Protein AF-L7CHJ8-F1 (afdb_monomer)

Mean predicted aligned error: 9.65 Å

Sequence (168 aa):
MHTLFTIARPLLARYTTAEECGQGNCNVIAELCDDSNFEFTAEMLHDVAADASFAGDAPAIDYSIIEDVQINFRFSIAVTFRICFFTELGHSDSPARFSIIAEEPSTETFRVEYGCGLLDEHGRFWYPRTDKHVGRYDMPPASNDQWAYFQSKRYGHGLSEFVRGQTR

pLDDT: mean 73.61, std 13.64, range [35.31, 91.75]

Foldseek 3Di:
DVVVCVLVLVVLVPDDDPVCVVVVFVVSLVVLVPDPVNFVVVQVVVVVLQVVQDPDDGFDWDTKAWDGWDHDRNFKIKTKMKIWGDDPLGIWIKIKIWMWGAPDSPFSKIKIKIFIAFADPVLGGDTDDPPVPVDCPPGDDPDQVGGSDMDMDMDGDCVVVVVVVVPD

Structure (mmCIF, N/CA/C/O backbone):
data_AF-L7CHJ8-F1
#
_entry.id   AF-L7CHJ8-F1
#
loop_
_atom_site.group_PDB
_atom_site.id
_atom_site.type_symbol
_atom_site.label_atom_id
_atom_site.label_alt_id
_atom_site.label_comp_id
_atom_site.label_asym_id
_atom_site.label_entity_id
_atom_site.label_seq_id
_atom_site.pdbx_PDB_ins_code
_atom_site.Cartn_x
_atom_site.Cartn_y
_atom_site.Cartn_z
_atom_site.occupancy
_atom_site.B_iso_or_equiv
_atom_site.auth_seq_id
_atom_site.auth_comp_id
_atom_site.auth_asym_id
_atom_site.auth_atom_id
_atom_site.pdbx_PDB_model_num
ATOM 1 N N . MET A 1 1 ? -8.276 -7.606 -1.871 1.00 54.97 1 MET A N 1
ATOM 2 C CA . MET A 1 1 ? -8.749 -6.486 -1.009 1.00 54.97 1 MET A CA 1
ATOM 3 C C . MET A 1 1 ? -9.627 -6.944 0.163 1.00 54.97 1 MET A C 1
ATOM 5 O O . MET A 1 1 ? -9.553 -6.333 1.221 1.00 54.97 1 MET A O 1
ATOM 9 N N . HIS A 1 2 ? -10.444 -7.999 0.016 1.00 57.88 2 HIS A N 1
ATOM 10 C CA . HIS A 1 2 ? -11.332 -8.461 1.094 1.00 57.88 2 HIS A CA 1
ATOM 11 C C . HIS A 1 2 ? -10.560 -8.923 2.346 1.00 57.88 2 HIS A C 1
ATOM 13 O O . HIS A 1 2 ? -10.979 -8.586 3.445 1.00 57.88 2 HIS A O 1
ATOM 19 N N . THR A 1 3 ? -9.415 -9.603 2.208 1.00 62.41 3 THR A N 1
ATOM 20 C CA . THR A 1 3 ? -8.666 -10.163 3.352 1.00 62.41 3 THR A CA 1
ATOM 21 C C . THR A 1 3 ? -7.961 -9.108 4.202 1.00 62.41 3 THR A C 1
ATOM 23 O O . THR A 1 3 ? -8.215 -9.044 5.401 1.00 62.41 3 THR A O 1
ATOM 26 N N . LEU A 1 4 ? -7.199 -8.198 3.579 1.00 64.50 4 LEU A N 1
ATOM 27 C CA . LEU A 1 4 ? -6.587 -7.047 4.262 1.00 64.50 4 LEU A CA 1
ATOM 28 C C . LEU A 1 4 ? -7.615 -6.235 5.049 1.00 64.50 4 LEU A C 1
ATOM 30 O O . LEU A 1 4 ? -7.433 -5.954 6.229 1.00 64.50 4 LEU A O 1
ATOM 34 N N . PHE A 1 5 ? -8.738 -5.915 4.404 1.00 69.06 5 PHE A N 1
ATOM 35 C CA . PHE A 1 5 ? -9.839 -5.220 5.057 1.00 69.06 5 PHE A CA 1
ATOM 36 C C . PHE A 1 5 ? -10.454 -6.042 6.199 1.00 69.06 5 PHE A C 1
ATOM 38 O O . PHE A 1 5 ? -10.787 -5.493 7.246 1.00 69.06 5 PHE A O 1
ATOM 45 N N . THR A 1 6 ? -10.566 -7.362 6.029 1.00 69.56 6 THR A N 1
ATOM 46 C CA . THR A 1 6 ? -11.122 -8.281 7.034 1.00 69.56 6 THR A CA 1
ATOM 47 C C . THR A 1 6 ? -10.238 -8.416 8.270 1.00 69.56 6 THR A C 1
ATOM 49 O O . THR A 1 6 ? -10.791 -8.556 9.354 1.00 69.56 6 THR A O 1
ATOM 52 N N . ILE A 1 7 ? -8.911 -8.343 8.142 1.00 66.81 7 ILE A N 1
ATOM 53 C CA . ILE A 1 7 ? -7.975 -8.421 9.278 1.00 66.81 7 ILE A CA 1
ATOM 54 C C . ILE A 1 7 ? -7.840 -7.067 9.966 1.00 66.81 7 ILE A C 1
ATOM 56 O O . ILE A 1 7 ? -7.986 -6.951 11.181 1.00 66.81 7 ILE A O 1
ATOM 60 N N . ALA A 1 8 ? -7.631 -6.010 9.188 1.00 68.81 8 ALA A N 1
ATOM 61 C CA . ALA A 1 8 ? -7.329 -4.702 9.742 1.00 68.81 8 ALA A CA 1
ATOM 62 C C . ALA A 1 8 ? -8.569 -3.981 10.318 1.00 68.81 8 ALA A C 1
ATOM 64 O O . ALA A 1 8 ? -8.433 -3.193 11.254 1.00 68.81 8 ALA A O 1
ATOM 65 N N . ARG A 1 9 ? -9.797 -4.299 9.870 1.00 73.06 9 ARG A N 1
ATOM 66 C CA . ARG A 1 9 ? -11.035 -3.733 10.449 1.00 73.06 9 ARG A CA 1
ATOM 67 C C . ARG A 1 9 ? -11.282 -4.166 11.911 1.00 73.06 9 ARG A C 1
ATOM 69 O O . ARG A 1 9 ? -11.480 -3.283 12.743 1.00 73.06 9 ARG A O 1
ATOM 76 N N . PRO A 1 10 ? -11.294 -5.466 12.276 1.00 72.00 10 PRO A N 1
ATOM 77 C CA . PRO A 1 10 ? -11.396 -5.894 13.673 1.00 72.00 10 PRO A CA 1
ATOM 78 C C . PRO A 1 10 ? -10.287 -5.328 14.558 1.00 72.00 10 PRO A C 1
ATOM 80 O O . PRO A 1 10 ? -10.551 -4.957 15.698 1.00 72.00 10 PRO A O 1
ATOM 83 N N . LEU A 1 11 ? -9.064 -5.228 14.029 1.00 68.19 11 LEU A N 1
ATOM 84 C CA . LEU A 1 11 ? -7.930 -4.641 14.739 1.00 68.19 11 LEU A CA 1
ATOM 85 C C . LEU A 1 11 ? -8.186 -3.167 15.066 1.00 68.19 11 LEU A C 1
ATOM 87 O O . LEU A 1 11 ? -8.066 -2.764 16.222 1.00 68.19 11 LEU A O 1
ATOM 91 N N . LEU A 1 12 ? -8.662 -2.388 14.092 1.00 70.06 12 LEU A N 1
ATOM 92 C CA . LEU A 1 12 ? -9.041 -0.991 14.302 1.00 70.06 12 LEU A CA 1
ATOM 93 C C . LEU A 1 12 ? -10.137 -0.822 15.374 1.00 70.06 12 LEU A C 1
ATOM 95 O O . LEU A 1 12 ? -10.128 0.160 16.115 1.00 70.06 12 LEU A O 1
ATOM 99 N N . ALA A 1 13 ? -11.050 -1.791 15.490 1.00 69.56 13 ALA A N 1
ATOM 100 C CA . ALA A 1 13 ? -12.098 -1.802 16.512 1.00 69.56 13 ALA A CA 1
ATOM 101 C C . ALA A 1 13 ? -11.606 -2.249 17.904 1.00 69.56 13 ALA A C 1
ATOM 103 O O . ALA A 1 13 ? -12.251 -1.941 18.907 1.00 69.56 13 ALA A O 1
ATOM 104 N N . ARG A 1 14 ? -10.489 -2.984 17.980 1.00 67.25 14 ARG A N 1
ATOM 105 C CA . ARG A 1 14 ? -9.992 -3.614 19.212 1.00 67.25 14 ARG A CA 1
ATOM 106 C C . ARG A 1 14 ? -9.089 -2.702 20.042 1.00 67.25 14 ARG A C 1
ATOM 108 O O . ARG A 1 14 ? -9.124 -2.793 21.265 1.00 67.25 14 ARG A O 1
ATOM 115 N N . TYR A 1 15 ? -8.289 -1.842 19.413 1.00 66.50 15 TYR A N 1
ATOM 116 C CA . TYR A 1 15 ? -7.314 -1.014 20.132 1.00 66.50 15 TYR A CA 1
ATOM 117 C C . TYR A 1 15 ? -7.946 0.250 20.715 1.00 66.50 15 TYR A C 1
ATOM 119 O O . TYR A 1 15 ? -8.488 1.088 19.988 1.00 66.50 15 TYR A O 1
ATOM 127 N N . THR A 1 16 ? -7.849 0.411 22.038 1.00 67.31 16 THR A N 1
ATOM 128 C CA . THR A 1 16 ? -8.441 1.558 22.747 1.00 67.31 16 THR A CA 1
ATOM 129 C C . THR A 1 16 ? -7.431 2.413 23.504 1.00 67.31 16 THR A C 1
ATOM 131 O O . THR A 1 16 ? -7.779 3.525 23.901 1.00 67.31 16 THR A O 1
ATOM 134 N N . THR A 1 17 ? -6.190 1.941 23.666 1.00 68.06 17 THR A N 1
ATOM 135 C CA . THR A 1 17 ? -5.142 2.634 24.427 1.00 68.06 17 THR A CA 1
ATOM 136 C C . THR A 1 17 ? -3.756 2.555 23.772 1.00 68.06 17 THR A C 1
ATOM 138 O O . THR A 1 17 ? -3.438 1.604 23.061 1.00 68.06 17 THR A O 1
ATOM 141 N N . ALA A 1 18 ? -2.902 3.544 24.077 1.00 65.19 18 ALA A N 1
ATOM 142 C CA . ALA A 1 18 ? -1.508 3.642 23.618 1.00 65.19 18 ALA A CA 1
ATOM 143 C C . ALA A 1 18 ? -0.659 2.393 23.898 1.00 65.19 18 ALA A C 1
ATOM 145 O O . ALA A 1 18 ? 0.131 1.966 23.057 1.00 65.19 18 ALA A O 1
ATOM 146 N N . GLU A 1 19 ? -0.849 1.802 25.073 1.00 64.38 19 GLU A N 1
ATOM 147 C CA . GLU A 1 19 ? -0.060 0.683 25.584 1.00 64.38 19 GLU A CA 1
ATOM 148 C C . GLU A 1 19 ? -0.383 -0.634 24.852 1.00 64.38 19 GLU A C 1
ATOM 150 O O . GLU A 1 19 ? 0.520 -1.400 24.520 1.00 64.38 19 GLU A O 1
ATOM 155 N N . GLU A 1 20 ? -1.649 -0.842 24.469 1.00 65.38 20 GLU A N 1
ATOM 156 C CA . GLU A 1 20 ? -2.083 -1.971 23.629 1.00 65.38 20 GLU A CA 1
ATOM 157 C C . GLU A 1 20 ? -1.520 -1.899 22.198 1.00 65.38 20 GLU A C 1
ATOM 159 O O . GLU A 1 20 ? -1.399 -2.920 21.525 1.00 65.38 20 GLU A O 1
ATOM 164 N N . CYS A 1 21 ? -1.152 -0.702 21.739 1.00 64.25 21 CYS A N 1
ATOM 165 C CA . CYS A 1 21 ? -0.641 -0.442 20.394 1.00 64.25 21 CYS A CA 1
ATOM 166 C C . CYS A 1 21 ? 0.833 -0.792 20.233 1.00 64.25 21 CYS A C 1
ATOM 168 O O . CYS A 1 21 ? 1.215 -1.386 19.235 1.00 64.25 21 CYS A O 1
ATOM 170 N N . GLY A 1 22 ? 1.668 -0.451 21.222 1.00 63.88 22 GLY A N 1
ATOM 171 C CA . GLY A 1 22 ? 3.109 -0.719 21.154 1.00 63.88 22 GLY A CA 1
ATOM 172 C C . GLY A 1 22 ? 3.412 -2.217 21.054 1.00 63.88 22 GLY A C 1
ATOM 173 O O . GLY A 1 22 ? 4.189 -2.638 20.203 1.00 63.88 22 GLY A O 1
ATOM 174 N N . GLN A 1 23 ? 2.733 -3.033 21.866 1.00 63.03 23 GLN A N 1
ATOM 175 C CA . GLN A 1 23 ? 2.780 -4.496 21.754 1.00 63.03 23 GLN A CA 1
ATOM 176 C C . GLN A 1 23 ? 1.943 -5.010 20.566 1.00 63.03 23 GLN A C 1
ATOM 178 O O . GLN A 1 23 ? 2.270 -6.034 19.965 1.00 63.03 23 GLN A O 1
ATOM 183 N N . GLY A 1 24 ? 0.871 -4.291 20.220 1.00 64.44 24 GLY A N 1
ATOM 184 C CA . GLY A 1 24 ? -0.031 -4.600 19.115 1.00 64.44 24 GLY A CA 1
ATOM 185 C C . GLY A 1 24 ? 0.638 -4.536 17.747 1.00 64.44 24 GLY A C 1
ATOM 186 O O . GLY A 1 24 ? 0.429 -5.445 16.957 1.00 64.44 24 GLY A O 1
ATOM 187 N N . ASN A 1 25 ? 1.495 -3.547 17.485 1.00 68.81 25 ASN A N 1
ATOM 188 C CA . ASN A 1 25 ? 2.172 -3.390 16.196 1.00 68.81 25 ASN A CA 1
ATOM 189 C C . ASN A 1 25 ? 3.026 -4.617 15.853 1.00 68.81 25 ASN A C 1
ATOM 191 O O . ASN A 1 25 ? 2.909 -5.149 14.755 1.00 68.81 25 ASN A O 1
ATOM 195 N N . CYS A 1 26 ? 3.828 -5.118 16.800 1.00 71.31 26 CYS A N 1
ATOM 196 C CA . CYS A 1 26 ? 4.655 -6.308 16.578 1.00 71.31 26 CYS A CA 1
ATOM 197 C C . CYS A 1 26 ? 3.812 -7.566 16.326 1.00 71.31 26 CYS A C 1
ATOM 199 O O . CYS A 1 26 ? 4.150 -8.362 15.454 1.00 71.31 26 CYS A O 1
ATOM 201 N N . ASN A 1 27 ? 2.708 -7.736 17.060 1.00 74.56 27 ASN A N 1
ATOM 202 C CA . ASN A 1 27 ? 1.812 -8.877 16.867 1.00 74.56 27 ASN A CA 1
ATOM 203 C C . ASN A 1 27 ? 1.070 -8.794 15.529 1.00 74.56 27 ASN A C 1
ATOM 205 O O . ASN A 1 27 ? 0.952 -9.800 14.849 1.00 74.56 27 ASN A O 1
ATOM 209 N N . VAL A 1 28 ? 0.615 -7.604 15.130 1.00 73.12 28 VAL A N 1
ATOM 210 C CA . VAL A 1 28 ? -0.052 -7.388 13.839 1.00 73.12 28 VAL A CA 1
ATOM 211 C C . VAL A 1 28 ? 0.917 -7.613 12.687 1.00 73.12 28 VAL A C 1
ATOM 213 O O . VAL A 1 28 ? 0.546 -8.252 11.712 1.00 73.12 28 VAL A O 1
ATOM 216 N N . ILE A 1 29 ? 2.163 -7.145 12.798 1.00 76.56 29 ILE A N 1
ATOM 217 C CA . ILE A 1 29 ? 3.202 -7.452 11.807 1.00 76.56 29 ILE A CA 1
ATOM 218 C C . ILE A 1 29 ? 3.394 -8.967 11.703 1.00 76.56 29 ILE A C 1
ATOM 220 O O . ILE A 1 29 ? 3.360 -9.490 10.597 1.00 76.56 29 ILE A O 1
ATOM 224 N N . ALA A 1 30 ? 3.536 -9.676 12.827 1.00 77.94 30 ALA A N 1
ATOM 225 C CA . ALA A 1 30 ? 3.680 -11.132 12.816 1.00 77.94 30 ALA A CA 1
ATOM 226 C C . ALA A 1 30 ? 2.462 -11.834 12.185 1.00 77.94 30 ALA A C 1
ATOM 228 O O . ALA A 1 30 ? 2.631 -12.657 11.293 1.00 77.94 30 ALA A O 1
ATOM 229 N N . GLU A 1 31 ? 1.242 -11.456 12.580 1.00 77.50 31 GLU A N 1
ATOM 230 C CA . GLU A 1 31 ? -0.004 -12.002 12.024 1.00 77.50 31 GLU A CA 1
ATOM 231 C C . GLU A 1 31 ? -0.125 -11.763 10.511 1.00 77.50 31 GLU A C 1
ATOM 233 O O . GLU A 1 31 ? -0.562 -12.655 9.789 1.00 77.50 31 GLU A O 1
ATOM 238 N N . LEU A 1 32 ? 0.261 -10.579 10.020 1.00 77.31 32 LEU A N 1
ATOM 239 C CA . LEU A 1 32 ? 0.215 -10.256 8.591 1.00 77.31 32 LEU A CA 1
ATOM 240 C C . LEU A 1 32 ? 1.320 -10.968 7.801 1.00 77.31 32 LEU A C 1
ATOM 242 O O . LEU A 1 32 ? 1.061 -11.401 6.683 1.00 77.31 32 LEU A O 1
ATOM 246 N N . CYS A 1 33 ? 2.523 -11.107 8.366 1.00 78.94 33 CYS A N 1
ATOM 247 C CA . CYS A 1 33 ? 3.616 -11.864 7.750 1.00 78.94 33 CYS A CA 1
ATOM 248 C C . CYS A 1 33 ? 3.289 -13.360 7.622 1.00 78.94 33 CYS A C 1
ATOM 250 O O . CYS A 1 33 ? 3.714 -13.990 6.659 1.00 78.94 33 CYS A O 1
ATOM 252 N N . ASP A 1 34 ? 2.536 -13.925 8.570 1.00 79.31 34 ASP A N 1
ATOM 253 C CA . ASP A 1 34 ? 2.122 -15.333 8.541 1.00 79.31 34 ASP A CA 1
ATOM 254 C C . ASP A 1 34 ? 0.862 -15.574 7.675 1.00 79.31 34 ASP A C 1
ATOM 256 O O . ASP A 1 34 ? 0.508 -16.723 7.387 1.00 79.31 34 ASP A O 1
ATOM 260 N N . ASP A 1 35 ? 0.161 -14.519 7.238 1.00 78.75 35 ASP A N 1
ATOM 261 C CA . ASP A 1 35 ? -1.044 -14.639 6.415 1.00 78.75 35 ASP A CA 1
ATOM 262 C C . ASP A 1 35 ? -0.727 -14.658 4.914 1.00 78.75 35 ASP A C 1
ATOM 264 O O . ASP A 1 35 ? -0.626 -13.627 4.255 1.00 78.75 35 ASP A O 1
ATOM 268 N N . SER A 1 36 ? -0.713 -15.851 4.323 1.00 75.88 36 SER A N 1
ATOM 269 C CA . SER A 1 36 ? -0.601 -16.038 2.862 1.00 75.88 36 SER A CA 1
ATOM 270 C C . SER A 1 36 ? -1.596 -15.215 2.018 1.00 75.88 36 SER A C 1
ATOM 272 O O . SER A 1 36 ? -1.318 -14.891 0.864 1.00 75.88 36 SER A O 1
ATOM 274 N N . ASN A 1 37 ? -2.761 -14.840 2.561 1.00 79.12 37 ASN A N 1
ATOM 275 C CA . ASN A 1 37 ? -3.719 -14.005 1.836 1.00 79.12 37 ASN A CA 1
ATOM 276 C C . ASN A 1 37 ? -3.329 -12.524 1.826 1.00 79.12 37 ASN A C 1
ATOM 278 O O . ASN A 1 37 ? -3.798 -11.793 0.945 1.00 79.12 37 ASN A O 1
ATOM 282 N N . PHE A 1 38 ? -2.546 -12.068 2.810 1.00 76.69 38 PHE A N 1
ATOM 283 C CA . PHE A 1 38 ? -1.950 -10.735 2.819 1.00 76.69 38 PHE A CA 1
ATOM 284 C C . PHE A 1 38 ? -1.031 -10.601 1.612 1.00 76.69 38 PHE A C 1
ATOM 286 O O . PHE A 1 38 ? -1.280 -9.737 0.774 1.00 76.69 38 PHE A O 1
ATOM 293 N N . GLU A 1 39 ? -0.047 -11.496 1.508 1.00 73.88 39 GLU A N 1
ATOM 294 C CA . GLU A 1 39 ? 0.969 -11.498 0.453 1.00 73.88 39 GLU A CA 1
ATOM 295 C C . GLU A 1 39 ? 0.306 -11.558 -0.924 1.00 73.88 39 GLU A C 1
ATOM 297 O O . GLU A 1 39 ? 0.446 -10.632 -1.719 1.00 73.88 39 GLU A O 1
ATOM 302 N N . PHE A 1 40 ? -0.584 -12.531 -1.133 1.00 79.00 40 PHE A N 1
ATOM 303 C CA . PHE A 1 40 ? -1.341 -12.647 -2.379 1.00 79.00 40 PHE A CA 1
ATOM 304 C C . PHE A 1 40 ? -2.185 -11.397 -2.693 1.00 79.00 40 PHE A C 1
ATOM 306 O O . PHE A 1 40 ? -2.281 -10.959 -3.838 1.00 79.00 40 PHE A O 1
ATOM 313 N N . THR A 1 41 ? -2.822 -10.783 -1.688 1.00 79.94 41 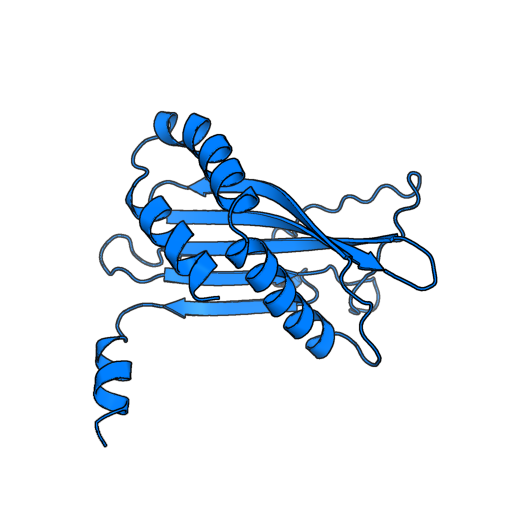THR A N 1
ATOM 314 C CA . THR A 1 41 ? -3.598 -9.552 -1.912 1.00 79.94 41 THR A CA 1
ATOM 315 C C . THR A 1 41 ? -2.696 -8.368 -2.257 1.00 79.94 41 THR A C 1
ATOM 317 O O . THR A 1 41 ? -3.094 -7.531 -3.071 1.00 79.94 41 THR A O 1
ATOM 320 N N . ALA A 1 42 ? -1.541 -8.258 -1.604 1.00 78.12 42 ALA A N 1
ATOM 321 C CA . ALA A 1 42 ? -0.562 -7.209 -1.837 1.00 78.12 42 ALA A CA 1
ATOM 322 C C . ALA A 1 42 ? -0.003 -7.299 -3.263 1.00 78.12 42 ALA A C 1
ATOM 324 O O . ALA A 1 42 ? -0.001 -6.288 -3.964 1.00 78.12 42 ALA A O 1
ATOM 325 N N . GLU A 1 43 ? 0.353 -8.506 -3.707 1.00 79.06 43 GLU A N 1
ATOM 326 C CA . GLU A 1 43 ? 0.777 -8.808 -5.078 1.00 79.06 43 GLU A CA 1
ATOM 327 C C . GLU A 1 43 ? -0.313 -8.457 -6.094 1.00 79.06 43 GLU A C 1
ATOM 329 O O . GLU A 1 43 ? -0.078 -7.653 -6.987 1.00 79.06 43 GLU A O 1
ATOM 334 N N . MET A 1 44 ? -1.550 -8.933 -5.899 1.00 81.94 44 MET A N 1
ATOM 335 C CA . MET A 1 44 ? -2.661 -8.618 -6.807 1.00 81.94 44 MET A CA 1
ATOM 336 C C . MET A 1 44 ? -2.939 -7.114 -6.942 1.00 81.94 44 MET A C 1
ATOM 338 O O . MET A 1 44 ? -3.265 -6.632 -8.026 1.00 81.94 44 MET A O 1
ATOM 342 N N . LEU A 1 45 ? -2.909 -6.363 -5.833 1.00 78.81 45 LEU A N 1
ATOM 343 C CA . LEU A 1 45 ? -3.107 -4.909 -5.875 1.00 78.81 45 LEU A CA 1
ATOM 344 C C . LEU A 1 45 ? -1.972 -4.225 -6.629 1.00 78.81 45 LEU A C 1
ATOM 346 O O . LEU A 1 45 ? -2.197 -3.213 -7.294 1.00 78.81 45 LEU A O 1
ATOM 350 N N . HIS A 1 46 ? -0.776 -4.786 -6.518 1.00 77.75 46 HIS A N 1
ATOM 351 C CA . HIS A 1 46 ? 0.380 -4.272 -7.202 1.00 77.75 46 HIS A CA 1
ATOM 352 C C . HIS A 1 46 ? 0.361 -4.570 -8.691 1.00 77.75 46 HIS A C 1
ATOM 354 O O . HIS A 1 46 ? 0.591 -3.645 -9.452 1.00 77.75 46 HIS A O 1
ATOM 360 N N . ASP A 1 47 ? 0.014 -5.784 -9.113 1.00 79.06 47 ASP A N 1
ATOM 361 C CA . ASP A 1 47 ? -0.156 -6.117 -10.532 1.00 79.06 47 ASP A CA 1
ATOM 362 C C . ASP A 1 47 ? -1.130 -5.140 -11.199 1.00 79.06 47 ASP A C 1
ATOM 364 O O . ASP A 1 47 ? -0.840 -4.565 -12.242 1.00 79.06 47 ASP A O 1
ATOM 368 N N . VAL A 1 48 ? -2.252 -4.841 -10.532 1.00 81.50 48 VAL A N 1
ATOM 369 C CA . VAL A 1 48 ? -3.218 -3.844 -11.016 1.00 81.50 48 VAL A CA 1
ATOM 370 C C . VAL A 1 48 ? -2.608 -2.441 -11.103 1.00 81.50 48 VAL A C 1
ATOM 372 O O . VAL A 1 48 ? -2.881 -1.712 -12.057 1.00 81.50 48 VAL A O 1
ATOM 375 N N . ALA A 1 49 ? -1.822 -2.030 -10.106 1.00 79.12 49 ALA A N 1
ATOM 376 C CA . ALA A 1 49 ? -1.153 -0.730 -10.111 1.00 79.12 49 ALA A CA 1
ATOM 377 C C . ALA A 1 49 ? -0.071 -0.647 -11.194 1.00 79.12 49 ALA A C 1
ATOM 379 O O . ALA A 1 49 ? 0.069 0.384 -11.848 1.00 79.12 49 ALA A O 1
ATOM 380 N N . ALA A 1 50 ? 0.661 -1.738 -11.394 1.00 76.12 50 ALA A N 1
ATOM 381 C CA . ALA A 1 50 ? 1.682 -1.886 -12.401 1.00 76.12 50 ALA A CA 1
ATOM 382 C C . ALA A 1 50 ? 1.063 -1.790 -13.798 1.00 76.12 50 ALA A C 1
ATOM 384 O O . ALA A 1 50 ? 1.386 -0.874 -14.551 1.00 76.12 50 ALA A O 1
ATOM 385 N N . ASP A 1 51 ? 0.089 -2.641 -14.106 1.00 78.06 51 ASP A N 1
ATOM 386 C CA . ASP A 1 51 ? -0.625 -2.633 -15.384 1.00 78.06 51 ASP A CA 1
ATOM 387 C C . ASP A 1 51 ? -1.237 -1.260 -15.706 1.00 78.06 51 ASP A C 1
ATOM 389 O O . ASP A 1 51 ? -1.269 -0.837 -16.861 1.00 78.06 51 ASP A O 1
ATOM 393 N N . ALA A 1 52 ? -1.720 -0.539 -14.689 1.00 77.62 52 ALA A N 1
ATOM 394 C CA . ALA A 1 52 ? -2.292 0.792 -14.866 1.00 77.62 52 ALA A CA 1
ATOM 395 C C . ALA A 1 52 ? -1.243 1.886 -15.129 1.00 77.62 52 ALA A C 1
ATOM 397 O O . ALA A 1 52 ? -1.566 2.896 -15.762 1.00 77.62 52 ALA A O 1
ATOM 398 N N . SER A 1 53 ? -0.019 1.712 -14.631 1.00 75.12 53 SER A N 1
ATOM 399 C CA . SER A 1 53 ? 1.028 2.736 -14.657 1.00 75.12 53 SER A CA 1
ATOM 400 C C . SER A 1 53 ? 2.132 2.468 -15.685 1.00 75.12 53 SER A C 1
ATOM 402 O O . SER A 1 53 ? 2.900 3.386 -15.993 1.00 75.12 53 SER A O 1
ATOM 404 N N . PHE A 1 54 ? 2.213 1.262 -16.260 1.00 70.69 54 PHE A N 1
ATOM 405 C CA . PHE A 1 54 ? 3.210 0.907 -17.272 1.00 70.69 54 PHE A CA 1
ATOM 406 C C . PHE A 1 54 ? 2.695 1.060 -18.701 1.00 70.69 54 PHE A C 1
ATOM 408 O O . PHE A 1 54 ? 1.610 0.630 -19.072 1.00 70.69 54 PHE A O 1
ATOM 415 N N . ALA A 1 55 ? 3.534 1.664 -19.545 1.00 66.88 55 ALA A N 1
ATOM 416 C CA . ALA A 1 55 ? 3.289 1.788 -20.982 1.00 66.88 55 ALA A CA 1
ATOM 417 C C . ALA A 1 55 ? 3.708 0.531 -21.781 1.00 66.88 55 ALA A C 1
ATOM 419 O O . ALA A 1 55 ? 3.679 0.553 -23.010 1.00 66.88 55 ALA A O 1
ATOM 420 N N . GLY A 1 56 ? 4.136 -0.535 -21.098 1.00 72.88 56 GLY A N 1
ATOM 421 C CA . GLY A 1 56 ? 4.650 -1.783 -21.666 1.00 72.88 56 GLY A CA 1
ATOM 422 C C . GLY A 1 56 ? 4.568 -2.919 -20.645 1.00 72.88 56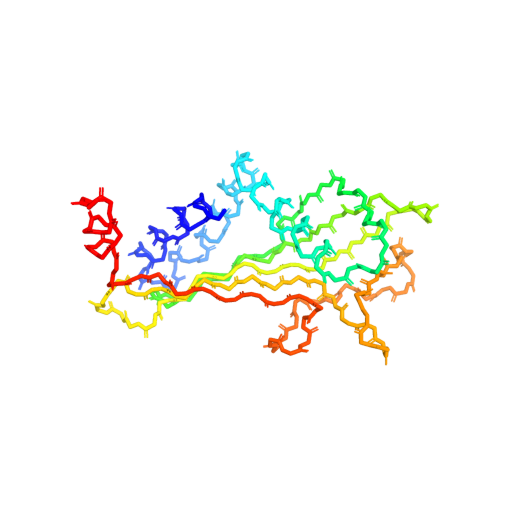 GLY A C 1
ATOM 423 O O . GLY A 1 56 ? 3.789 -2.825 -19.701 1.00 72.88 56 GLY A O 1
ATOM 424 N N . ASP A 1 57 ? 5.374 -3.966 -20.825 1.00 73.12 57 ASP A N 1
ATOM 425 C CA . ASP A 1 57 ? 5.356 -5.127 -19.930 1.00 73.12 57 ASP A CA 1
ATOM 426 C C . ASP A 1 57 ? 5.840 -4.743 -18.523 1.00 73.12 57 ASP A C 1
ATOM 428 O O . ASP A 1 57 ? 6.957 -4.247 -18.342 1.00 73.12 57 ASP A O 1
ATOM 432 N N . ALA A 1 58 ? 4.985 -4.967 -17.526 1.00 73.88 58 ALA A N 1
ATOM 433 C CA . ALA A 1 58 ? 5.342 -4.813 -16.125 1.00 73.88 58 ALA A CA 1
ATOM 434 C C . ALA A 1 58 ? 6.390 -5.872 -15.714 1.00 73.88 58 ALA A C 1
ATOM 436 O O . ALA A 1 58 ? 6.324 -7.017 -16.171 1.00 73.88 58 ALA A O 1
ATOM 437 N N . PRO A 1 59 ? 7.361 -5.535 -14.848 1.00 75.69 59 PRO A N 1
ATOM 438 C CA . PRO A 1 59 ? 8.296 -6.500 -14.299 1.00 75.69 59 PRO A CA 1
ATOM 439 C C . PRO A 1 59 ? 7.570 -7.466 -13.368 1.00 75.69 59 PRO A C 1
ATOM 441 O O . PRO A 1 59 ? 6.631 -7.094 -12.665 1.00 75.69 59 PRO A O 1
ATOM 444 N N . ALA A 1 60 ? 8.056 -8.703 -13.332 1.00 81.25 60 ALA A N 1
ATOM 445 C CA . ALA A 1 60 ? 7.511 -9.716 -12.445 1.00 81.25 60 ALA A CA 1
ATOM 446 C C . ALA A 1 60 ? 7.803 -9.363 -10.981 1.00 81.25 60 ALA A C 1
ATOM 448 O O . ALA A 1 60 ? 8.932 -9.000 -10.632 1.00 81.25 60 ALA A O 1
ATOM 449 N N . ILE A 1 61 ? 6.791 -9.508 -10.129 1.00 82.00 61 ILE A N 1
ATOM 450 C CA . ILE A 1 61 ? 6.954 -9.437 -8.678 1.00 82.00 61 ILE A CA 1
ATOM 451 C C . ILE A 1 61 ? 7.739 -10.674 -8.211 1.00 82.00 61 ILE A C 1
ATOM 453 O O . ILE A 1 61 ? 7.491 -11.786 -8.675 1.00 82.00 61 ILE A O 1
ATOM 457 N N . ASP A 1 62 ? 8.712 -10.459 -7.326 1.00 84.62 62 ASP A N 1
ATOM 458 C CA . ASP A 1 62 ? 9.493 -11.505 -6.654 1.00 84.62 62 ASP A CA 1
ATOM 459 C C . ASP A 1 62 ? 8.836 -11.868 -5.314 1.00 84.62 62 ASP A C 1
ATOM 461 O O . ASP A 1 62 ? 8.379 -12.989 -5.118 1.00 84.62 62 ASP A O 1
ATOM 465 N N . TYR A 1 63 ? 8.741 -10.887 -4.413 1.00 82.44 63 TYR A N 1
ATOM 466 C CA . TYR A 1 63 ? 8.120 -11.025 -3.095 1.00 82.44 63 TYR A CA 1
ATOM 467 C C . TYR A 1 63 ? 7.752 -9.652 -2.517 1.00 82.44 63 TYR A C 1
ATOM 469 O O . TYR A 1 63 ? 8.154 -8.603 -3.037 1.00 82.44 63 TYR A O 1
ATOM 477 N N . SER A 1 64 ? 7.038 -9.646 -1.389 1.00 83.44 64 SER A N 1
ATOM 478 C CA . SER A 1 64 ? 6.764 -8.437 -0.604 1.00 83.44 64 SER A CA 1
ATOM 479 C C . SER A 1 64 ? 7.312 -8.532 0.825 1.00 83.44 64 SER A C 1
ATOM 481 O O . SER A 1 64 ? 7.463 -9.616 1.381 1.00 83.44 64 SER A O 1
ATOM 483 N N . ILE A 1 65 ? 7.662 -7.391 1.426 1.00 84.69 65 ILE A N 1
ATOM 484 C CA . ILE A 1 65 ? 8.180 -7.301 2.800 1.00 84.69 65 ILE A CA 1
ATOM 485 C C . ILE A 1 65 ? 7.400 -6.235 3.560 1.00 84.69 65 ILE A C 1
ATOM 487 O O . ILE A 1 65 ? 7.416 -5.069 3.172 1.00 84.69 65 ILE A O 1
ATOM 491 N N . ILE A 1 66 ? 6.782 -6.598 4.684 1.00 86.19 66 ILE A N 1
ATOM 492 C CA . ILE A 1 66 ? 6.195 -5.620 5.610 1.00 86.19 66 ILE A CA 1
ATOM 493 C C . ILE A 1 66 ? 7.316 -4.863 6.324 1.00 86.19 66 ILE A C 1
ATOM 495 O O . ILE A 1 66 ? 8.201 -5.469 6.924 1.00 86.19 66 ILE A O 1
ATOM 499 N N . GLU A 1 67 ? 7.266 -3.535 6.276 1.00 86.56 67 GLU A N 1
ATOM 500 C CA . GLU A 1 67 ? 8.264 -2.676 6.918 1.00 86.56 67 GLU A CA 1
ATOM 501 C C . GLU A 1 67 ? 7.772 -2.076 8.227 1.00 86.56 67 GLU A C 1
ATOM 503 O O . GLU A 1 67 ? 8.517 -2.005 9.201 1.00 86.56 67 GLU A O 1
ATOM 508 N N . ASP A 1 68 ? 6.526 -1.602 8.231 1.00 86.38 68 ASP A N 1
ATOM 509 C CA . ASP A 1 68 ? 5.964 -0.848 9.344 1.00 86.38 68 ASP A CA 1
ATOM 510 C C . ASP A 1 68 ? 4.440 -0.976 9.373 1.00 86.38 68 ASP A C 1
ATOM 512 O O . ASP A 1 68 ? 3.778 -1.068 8.335 1.00 86.38 68 ASP A O 1
ATOM 516 N N . VAL A 1 69 ? 3.876 -0.931 10.577 1.00 85.56 69 VAL A N 1
ATOM 517 C CA . VAL A 1 69 ? 2.433 -0.865 10.804 1.00 85.56 69 VAL A CA 1
ATOM 518 C C . VAL A 1 69 ? 2.154 0.282 11.764 1.00 85.56 69 VAL A C 1
ATOM 520 O O . VAL A 1 69 ? 2.557 0.265 12.926 1.00 85.56 69 VAL A O 1
ATOM 523 N N . GLN A 1 70 ? 1.417 1.276 11.276 1.00 86.38 70 GLN A N 1
ATOM 524 C CA . GLN A 1 70 ? 1.023 2.454 12.038 1.00 86.38 70 GLN A CA 1
ATOM 525 C C . GLN A 1 70 ? -0.442 2.342 12.420 1.00 86.38 70 GLN A C 1
ATOM 527 O O . GLN A 1 70 ? -1.312 2.279 11.553 1.00 86.38 70 GLN A O 1
ATOM 532 N N . ILE A 1 71 ? -0.724 2.354 13.718 1.00 83.50 71 ILE A N 1
ATOM 533 C CA . ILE A 1 71 ? -2.082 2.269 14.248 1.00 83.50 71 ILE A CA 1
ATOM 534 C C . ILE A 1 71 ? -2.391 3.555 15.019 1.00 83.50 71 ILE A C 1
ATOM 536 O O . ILE A 1 71 ? -1.705 3.915 15.975 1.00 83.50 71 ILE A O 1
ATOM 540 N N . ASN A 1 72 ? -3.456 4.239 14.605 1.00 83.75 72 ASN A N 1
ATOM 541 C CA . ASN A 1 72 ? -4.065 5.361 15.305 1.00 83.75 72 ASN A CA 1
ATOM 542 C C . ASN A 1 72 ? -5.409 4.907 15.896 1.00 83.75 72 ASN A C 1
ATOM 544 O O . ASN A 1 72 ? -6.309 4.503 15.156 1.00 83.75 72 ASN A O 1
ATOM 548 N N . PHE A 1 73 ? -5.546 4.959 17.225 1.00 77.06 73 PHE A N 1
ATOM 549 C CA . PHE A 1 73 ? -6.658 4.349 17.970 1.00 77.06 73 PHE A CA 1
ATOM 550 C C . PHE A 1 73 ? -8.020 4.688 17.404 1.00 77.06 73 PHE A C 1
ATOM 552 O O . PHE A 1 73 ? -8.406 5.849 17.402 1.00 77.06 73 PHE A O 1
ATOM 559 N N . ARG A 1 74 ? -8.780 3.666 16.995 1.00 74.69 74 ARG A N 1
ATOM 560 C CA . ARG A 1 74 ? -10.135 3.806 16.434 1.00 74.69 74 ARG A CA 1
ATOM 561 C C . ARG A 1 74 ? -10.225 4.648 15.154 1.00 74.69 74 ARG A C 1
ATOM 563 O O . ARG A 1 74 ? -11.322 4.800 14.627 1.00 74.69 74 ARG A O 1
ATOM 570 N N . PHE A 1 75 ? -9.112 5.180 14.651 1.00 83.88 75 PHE A N 1
ATOM 571 C CA . PHE A 1 75 ? -9.080 6.100 13.518 1.00 83.88 75 PHE A CA 1
ATOM 572 C C . PHE A 1 75 ? -8.448 5.482 12.286 1.00 83.88 75 PHE A C 1
ATOM 574 O O . PHE A 1 75 ? -9.045 5.554 11.221 1.00 83.88 75 PHE A O 1
ATOM 581 N N . SER A 1 76 ? -7.268 4.872 12.390 1.00 87.44 76 SER A N 1
ATOM 582 C CA . SER A 1 76 ? -6.650 4.258 11.220 1.00 87.44 76 SER A CA 1
ATOM 583 C C . SER A 1 76 ? -5.649 3.162 11.542 1.00 87.44 76 SER A C 1
ATOM 585 O O . SER A 1 76 ? -5.053 3.121 12.613 1.00 87.44 76 SER A O 1
ATOM 587 N N . ILE A 1 77 ? -5.435 2.297 10.563 1.00 87.19 77 ILE A N 1
ATOM 588 C CA . ILE A 1 77 ? -4.306 1.378 10.484 1.00 87.19 77 ILE A CA 1
ATOM 589 C C . ILE A 1 77 ? -3.694 1.522 9.096 1.00 87.19 77 ILE A C 1
ATOM 591 O O . ILE A 1 77 ? -4.419 1.518 8.104 1.00 87.19 77 ILE A O 1
ATOM 595 N N . ALA A 1 78 ? -2.380 1.682 9.027 1.00 90.00 78 ALA A N 1
ATOM 596 C CA . ALA A 1 78 ? -1.627 1.770 7.788 1.00 90.00 78 ALA A CA 1
ATOM 597 C C . ALA A 1 78 ? -0.494 0.749 7.818 1.00 90.00 78 ALA A C 1
ATOM 599 O O . ALA A 1 78 ? 0.339 0.767 8.718 1.00 90.00 78 ALA A O 1
ATOM 600 N N . VAL A 1 79 ? -0.473 -0.134 6.828 1.00 88.38 79 VAL A N 1
ATOM 601 C CA . VAL A 1 79 ? 0.580 -1.119 6.609 1.00 88.38 79 VAL A CA 1
ATOM 602 C C . VAL A 1 79 ? 1.471 -0.586 5.501 1.00 88.38 79 VAL A C 1
ATOM 604 O O . VAL A 1 79 ? 1.014 -0.380 4.375 1.00 88.38 79 VAL A O 1
ATOM 607 N N . THR A 1 80 ? 2.729 -0.336 5.835 1.00 89.38 80 THR A N 1
ATOM 608 C CA . THR A 1 80 ? 3.778 0.002 4.878 1.00 89.38 80 THR A CA 1
ATOM 609 C C . THR A 1 80 ? 4.540 -1.266 4.544 1.00 89.38 80 THR A C 1
ATOM 611 O O . THR A 1 80 ? 4.982 -1.990 5.438 1.00 89.38 80 THR A O 1
ATOM 614 N N . PHE A 1 81 ? 4.691 -1.536 3.258 1.00 86.69 81 PHE A N 1
ATOM 615 C CA . PHE A 1 81 ? 5.418 -2.694 2.775 1.00 86.69 81 PHE A CA 1
ATOM 616 C C . PHE A 1 81 ? 6.171 -2.348 1.498 1.00 86.69 81 PHE A C 1
ATOM 618 O O . PHE A 1 81 ? 5.816 -1.418 0.776 1.00 86.69 81 PHE A O 1
ATOM 625 N N . ARG A 1 82 ? 7.226 -3.104 1.230 1.00 86.38 82 ARG A N 1
ATOM 626 C CA . ARG A 1 82 ? 7.976 -3.059 -0.015 1.00 86.38 82 ARG A CA 1
ATOM 627 C C . ARG A 1 82 ? 7.587 -4.212 -0.904 1.00 86.38 82 ARG A C 1
ATOM 629 O O . ARG A 1 82 ? 7.295 -5.302 -0.423 1.00 86.38 82 ARG A O 1
ATOM 636 N N . ILE A 1 83 ? 7.629 -3.960 -2.198 1.00 82.06 83 ILE A N 1
ATOM 637 C CA . ILE A 1 83 ? 7.437 -4.975 -3.225 1.00 82.06 83 ILE A CA 1
ATOM 638 C C . ILE A 1 83 ? 8.724 -5.029 -4.020 1.00 82.06 83 ILE A C 1
ATOM 640 O O . ILE A 1 83 ? 9.201 -3.994 -4.481 1.00 82.06 83 ILE A O 1
ATOM 644 N N . CYS A 1 84 ? 9.301 -6.218 -4.118 1.00 83.31 84 CYS A N 1
ATOM 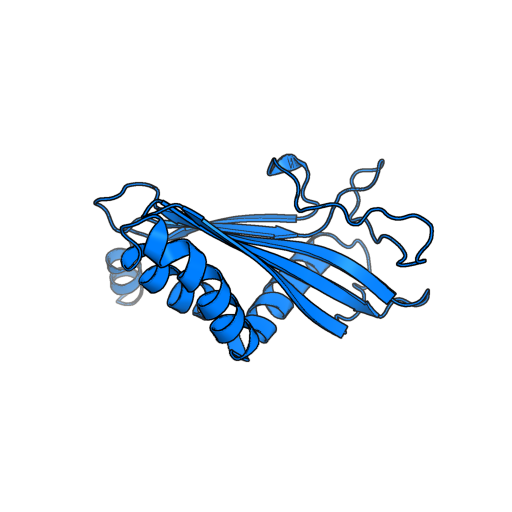645 C CA . CYS A 1 84 ? 10.530 -6.468 -4.846 1.00 83.31 84 CYS A CA 1
ATOM 646 C C . CYS A 1 84 ? 10.202 -7.051 -6.220 1.00 83.31 84 CYS A C 1
ATOM 648 O O . CYS A 1 84 ? 9.328 -7.903 -6.348 1.00 83.31 84 CYS A O 1
ATOM 650 N N . PHE A 1 85 ? 10.923 -6.597 -7.238 1.00 79.62 85 PHE A N 1
ATOM 651 C CA . PHE A 1 85 ? 10.742 -6.986 -8.631 1.00 79.62 85 PHE A CA 1
ATOM 652 C C . PHE A 1 85 ? 11.975 -7.680 -9.172 1.00 79.62 85 PHE A C 1
ATOM 654 O O . PHE A 1 85 ? 13.113 -7.271 -8.902 1.00 79.62 85 PHE A O 1
ATOM 661 N N . PHE A 1 86 ? 11.729 -8.634 -10.062 1.00 78.94 86 PHE A N 1
ATOM 662 C CA . PHE A 1 86 ? 12.717 -9.071 -11.028 1.00 78.94 86 PHE A CA 1
ATOM 663 C C . PHE A 1 86 ? 12.711 -8.132 -12.228 1.00 78.94 86 PHE A C 1
ATOM 665 O O . PHE A 1 86 ? 11.755 -8.078 -13.000 1.00 78.94 86 PHE A O 1
ATOM 672 N N . THR A 1 87 ? 13.811 -7.409 -12.411 1.00 71.12 87 THR A N 1
ATOM 673 C CA . THR A 1 87 ? 14.044 -6.605 -13.613 1.00 71.12 87 THR A CA 1
ATOM 674 C C . THR A 1 87 ? 15.216 -7.182 -14.402 1.00 71.12 87 THR A C 1
ATOM 676 O O . THR A 1 87 ? 16.091 -7.844 -13.839 1.00 71.12 87 THR A O 1
ATOM 679 N N . GLU A 1 88 ? 15.300 -6.878 -15.700 1.00 69.50 88 GLU A N 1
ATOM 680 C CA . GLU A 1 88 ? 16.454 -7.251 -16.541 1.00 69.50 88 GLU A CA 1
ATOM 681 C C . GLU A 1 88 ? 17.796 -6.724 -15.993 1.00 69.50 88 GLU A C 1
ATOM 683 O O . GLU A 1 88 ? 18.869 -7.205 -16.354 1.00 69.50 88 GLU A O 1
ATOM 688 N N . LEU A 1 89 ? 17.736 -5.722 -15.113 1.00 66.75 89 LEU A N 1
ATOM 689 C CA . LEU A 1 89 ? 18.872 -5.005 -14.547 1.00 66.75 89 LEU A CA 1
ATOM 690 C C . LEU A 1 89 ? 19.199 -5.438 -13.106 1.00 66.75 89 LEU A C 1
ATOM 692 O O . LEU A 1 89 ? 20.107 -4.866 -12.501 1.00 66.75 89 LEU A O 1
ATOM 696 N N . GLY A 1 90 ? 18.489 -6.434 -12.562 1.00 70.00 90 GLY A N 1
ATOM 697 C CA . GLY A 1 90 ? 18.633 -6.932 -11.193 1.00 70.00 90 GLY A CA 1
ATOM 698 C C . GLY A 1 90 ? 17.382 -6.701 -10.341 1.00 70.00 90 GLY A C 1
ATOM 699 O O . GLY A 1 90 ? 16.274 -6.576 -10.864 1.00 70.00 90 GLY A O 1
ATOM 700 N N . HIS A 1 91 ? 17.562 -6.645 -9.021 1.00 70.81 91 HIS A N 1
ATOM 701 C CA . HIS A 1 91 ? 16.467 -6.359 -8.095 1.00 70.81 91 HIS A CA 1
ATOM 702 C C . HIS A 1 91 ? 16.127 -4.862 -8.099 1.00 70.81 91 HIS A C 1
ATOM 704 O O . HIS A 1 91 ? 17.005 -3.995 -8.157 1.00 70.81 91 HIS A O 1
ATOM 710 N N . SER A 1 92 ? 14.834 -4.572 -8.051 1.00 76.44 92 SER A N 1
ATOM 711 C CA . SER A 1 92 ? 14.283 -3.247 -7.775 1.00 76.44 92 SER A CA 1
ATOM 712 C C . SER A 1 92 ? 13.216 -3.407 -6.704 1.00 76.44 92 SER A C 1
ATOM 714 O O . SER A 1 92 ? 12.608 -4.471 -6.607 1.00 76.44 92 SER A O 1
ATOM 716 N N . ASP A 1 93 ? 12.997 -2.386 -5.889 1.00 80.38 93 ASP A N 1
ATOM 717 C CA . ASP A 1 93 ? 11.909 -2.358 -4.926 1.00 80.38 93 ASP A CA 1
ATOM 718 C C . ASP A 1 93 ? 11.082 -1.078 -5.052 1.00 80.38 93 ASP A C 1
ATOM 720 O O . ASP A 1 93 ? 11.531 -0.051 -5.560 1.00 80.38 93 ASP A O 1
ATOM 724 N N . SER A 1 94 ? 9.826 -1.166 -4.630 1.00 80.56 94 SER A N 1
ATOM 725 C CA . SER A 1 94 ? 8.885 -0.053 -4.646 1.00 80.56 94 SER A CA 1
ATOM 726 C C . SER A 1 94 ? 8.142 0.019 -3.317 1.00 80.56 94 SER A C 1
ATOM 728 O O . SER A 1 94 ? 7.686 -1.023 -2.824 1.00 80.56 94 SER A O 1
ATOM 730 N N . PRO A 1 95 ? 8.011 1.214 -2.710 1.00 87.56 95 PRO A N 1
ATOM 731 C CA . PRO A 1 95 ? 7.201 1.367 -1.519 1.00 87.56 95 PRO A CA 1
ATOM 732 C C . PRO A 1 95 ? 5.722 1.203 -1.875 1.00 87.56 95 PRO A C 1
ATOM 734 O O . PRO A 1 95 ? 5.236 1.651 -2.919 1.00 87.56 95 PRO A O 1
ATOM 737 N N . ALA A 1 96 ? 4.983 0.604 -0.957 1.00 88.56 96 ALA A N 1
ATOM 738 C CA . ALA A 1 96 ? 3.541 0.513 -0.992 1.00 88.56 96 ALA A CA 1
ATOM 739 C C . ALA A 1 96 ? 2.976 0.803 0.398 1.00 88.56 96 ALA A C 1
ATOM 741 O O . ALA A 1 96 ? 3.593 0.539 1.435 1.00 88.56 96 ALA A O 1
ATOM 742 N N . ARG A 1 97 ? 1.773 1.370 0.425 1.00 91.44 97 ARG A N 1
ATOM 743 C CA . ARG A 1 97 ? 1.025 1.582 1.658 1.00 91.44 97 ARG A CA 1
ATOM 744 C C . ARG A 1 97 ? -0.425 1.199 1.452 1.00 91.44 97 ARG A C 1
ATOM 746 O O . ARG A 1 97 ? -1.091 1.711 0.556 1.00 91.44 97 ARG A O 1
ATOM 753 N N . PHE A 1 98 ? -0.918 0.347 2.339 1.00 89.75 98 PHE A N 1
ATOM 754 C CA . PHE A 1 98 ? -2.331 0.036 2.467 1.00 89.75 98 PHE A CA 1
ATOM 755 C C . PHE A 1 98 ? -2.862 0.627 3.769 1.00 89.75 98 PHE A C 1
ATOM 757 O O . PHE A 1 98 ? -2.350 0.312 4.840 1.00 89.75 98 PHE A O 1
ATOM 764 N N . SER A 1 99 ? -3.902 1.450 3.693 1.00 89.81 99 SER A N 1
ATOM 765 C CA . SER A 1 99 ? -4.494 2.106 4.858 1.00 89.81 99 SER A CA 1
ATOM 766 C C . SER A 1 99 ? -5.984 1.818 4.962 1.00 89.81 99 SER A C 1
ATOM 768 O O . SER A 1 99 ? -6.703 1.845 3.967 1.00 89.81 99 SER A O 1
ATOM 770 N N . ILE A 1 100 ? -6.467 1.610 6.183 1.00 87.44 100 ILE A N 1
ATOM 771 C CA . ILE A 1 100 ? -7.887 1.654 6.537 1.00 87.44 100 ILE A CA 1
ATOM 772 C C . ILE A 1 100 ? -8.077 2.798 7.515 1.00 87.44 100 ILE A C 1
ATOM 774 O O . ILE A 1 100 ? -7.407 2.854 8.541 1.00 87.44 100 ILE A O 1
ATOM 778 N N . ILE A 1 101 ? -9.003 3.694 7.203 1.00 88.94 101 ILE A N 1
ATOM 779 C CA . ILE A 1 101 ? -9.277 4.908 7.963 1.00 88.94 101 ILE A CA 1
ATOM 780 C C . ILE A 1 101 ? -10.769 4.928 8.285 1.00 88.94 101 ILE A C 1
ATOM 782 O O . ILE A 1 101 ? -11.588 4.890 7.375 1.00 88.94 101 ILE A O 1
ATOM 786 N N . ALA A 1 102 ? -11.150 4.990 9.555 1.00 86.50 102 ALA A N 1
ATOM 787 C CA . ALA A 1 102 ? -12.524 5.263 9.954 1.00 86.50 102 ALA A CA 1
ATOM 788 C C . ALA A 1 102 ? -12.878 6.716 9.594 1.00 86.50 102 ALA A C 1
ATOM 790 O O . ALA A 1 102 ? -12.176 7.644 9.997 1.00 86.50 102 ALA A O 1
ATOM 791 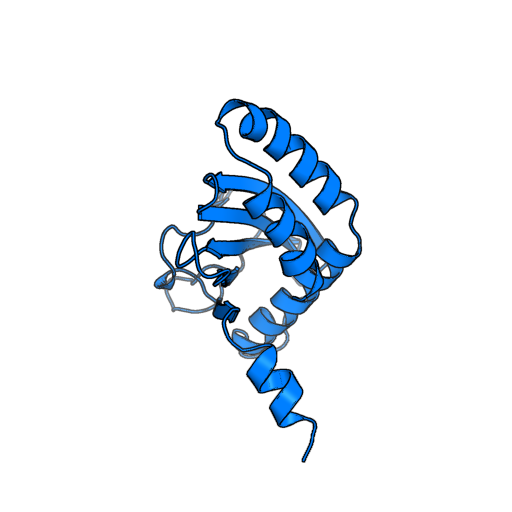N N . GLU A 1 103 ? -13.952 6.924 8.826 1.00 83.75 103 GLU A N 1
ATOM 792 C CA . GLU A 1 103 ? -14.399 8.280 8.462 1.00 83.75 103 GLU A CA 1
ATOM 793 C C . GLU A 1 103 ? -15.216 8.929 9.585 1.00 83.75 103 GLU A C 1
ATOM 795 O O . GLU A 1 103 ? -15.079 10.125 9.832 1.00 83.75 103 GLU A O 1
ATOM 800 N N . GLU A 1 104 ? -15.994 8.136 10.323 1.00 77.12 104 GLU A N 1
ATOM 801 C CA . GLU A 1 104 ? -16.687 8.577 11.529 1.00 77.12 104 GLU A CA 1
ATOM 802 C C . GLU A 1 104 ? -16.654 7.452 12.580 1.00 77.12 104 GLU A C 1
ATOM 804 O O . GLU A 1 104 ? -16.964 6.301 12.258 1.00 77.12 104 GLU A O 1
ATOM 809 N N . PRO A 1 105 ? -16.339 7.750 13.855 1.00 62.31 105 PRO A N 1
ATOM 810 C CA . PRO A 1 105 ? -16.239 6.728 14.901 1.00 62.31 105 PRO A CA 1
ATOM 811 C C . PRO A 1 105 ? -17.535 5.944 15.172 1.00 62.31 105 PRO A C 1
ATOM 813 O O . PRO A 1 105 ? -17.486 4.901 15.818 1.00 62.31 105 PRO A O 1
ATOM 816 N N . SER A 1 106 ? -18.692 6.454 14.736 1.00 63.72 106 SER A N 1
ATOM 817 C CA . SER A 1 106 ? -20.018 5.927 15.083 1.00 63.72 106 SER A CA 1
ATOM 818 C C . SER A 1 106 ? -20.755 5.194 13.960 1.00 63.72 106 SER A C 1
ATOM 820 O O . SER A 1 106 ? -21.775 4.576 14.252 1.00 63.72 106 SER A O 1
ATOM 822 N N . 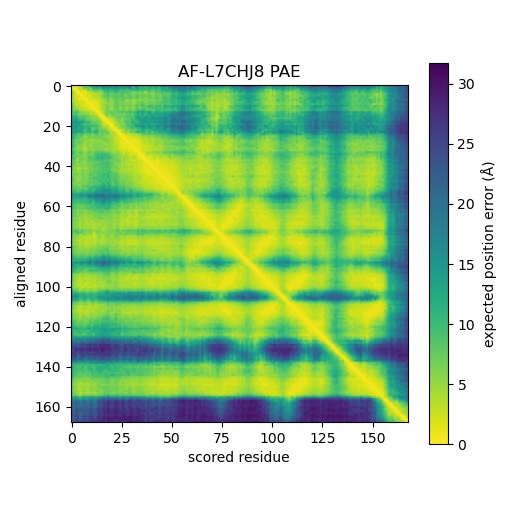THR A 1 107 ? -20.310 5.266 12.701 1.00 64.69 107 THR A N 1
ATOM 823 C CA . THR A 1 107 ? -21.116 4.798 11.547 1.00 64.69 107 THR A CA 1
ATOM 824 C C . THR A 1 107 ? -20.545 3.579 10.819 1.00 64.69 107 THR A C 1
ATOM 826 O O . THR A 1 107 ? -21.055 3.203 9.766 1.00 64.69 107 THR A O 1
ATOM 829 N N . GLU A 1 108 ? -19.520 2.919 11.380 1.00 73.25 108 GLU A N 1
ATOM 830 C CA . GLU A 1 108 ? -18.821 1.778 10.749 1.00 73.25 108 GLU A CA 1
ATOM 831 C C . GLU A 1 108 ? -18.423 2.055 9.282 1.00 73.25 108 GLU A C 1
ATOM 833 O O . GLU A 1 108 ? -18.351 1.152 8.444 1.00 73.25 108 GLU A O 1
ATOM 838 N N . THR A 1 109 ? -18.185 3.326 8.950 1.00 83.50 109 THR A N 1
ATOM 839 C CA . THR A 1 109 ? -17.718 3.757 7.636 1.00 83.50 109 THR A CA 1
ATOM 840 C C . THR A 1 109 ? -16.203 3.852 7.639 1.00 83.50 109 THR A C 1
ATOM 842 O O . THR A 1 109 ? -15.607 4.538 8.472 1.00 83.50 109 THR A O 1
ATOM 845 N N . PHE A 1 110 ? -15.588 3.207 6.663 1.00 84.38 110 PHE A N 1
ATOM 846 C CA . PHE A 1 110 ? -14.156 3.123 6.476 1.00 84.38 110 PHE A CA 1
ATOM 847 C C . PHE A 1 110 ? -13.785 3.571 5.067 1.00 84.38 110 PHE A C 1
ATOM 849 O O . PHE A 1 110 ? -14.421 3.201 4.082 1.00 84.38 110 PHE A O 1
ATOM 856 N N . ARG A 1 111 ? -12.698 4.315 4.947 1.00 89.00 111 ARG A N 1
ATOM 857 C CA . ARG A 1 111 ? -12.004 4.563 3.695 1.00 89.00 111 ARG A CA 1
ATOM 858 C C . ARG A 1 111 ? -10.774 3.673 3.644 1.00 89.00 111 ARG A C 1
ATOM 860 O O . ARG A 1 111 ? -9.971 3.662 4.570 1.00 89.00 111 ARG A O 1
ATOM 867 N N . VAL A 1 112 ? -10.659 2.912 2.570 1.00 88.44 112 VAL A N 1
ATOM 868 C CA . VAL A 1 112 ? -9.497 2.086 2.266 1.00 88.44 112 VAL A CA 1
ATOM 869 C C . VAL A 1 112 ? -8.692 2.797 1.198 1.00 88.44 112 VAL A C 1
ATOM 871 O O . VAL A 1 112 ? -9.252 3.242 0.197 1.00 88.44 112 VAL A O 1
ATOM 874 N N . GLU A 1 113 ? -7.395 2.916 1.415 1.0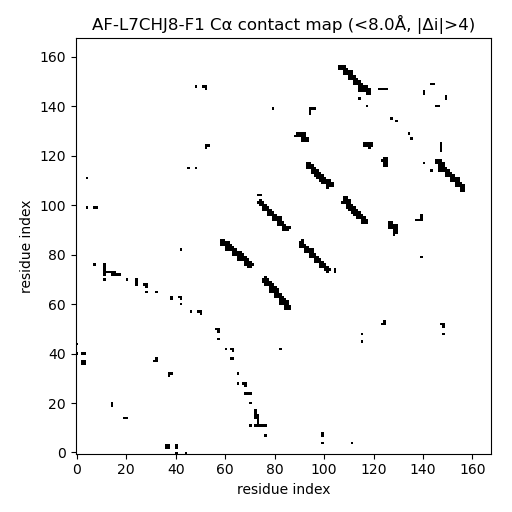0 91.75 113 GLU A N 1
ATOM 875 C CA . GLU A 1 113 ? -6.465 3.569 0.502 1.00 91.75 113 GLU A CA 1
ATOM 876 C C . GLU A 1 113 ? -5.325 2.611 0.180 1.00 91.75 113 GLU A C 1
ATOM 878 O O . GLU A 1 113 ? -4.833 1.897 1.053 1.00 91.75 113 GLU A O 1
ATOM 883 N N . TYR A 1 114 ? -4.922 2.596 -1.083 1.00 91.00 114 TYR A N 1
ATOM 884 C CA . TYR A 1 114 ? -3.748 1.886 -1.554 1.00 91.00 114 TYR A CA 1
ATOM 885 C C . TYR A 1 114 ? -2.915 2.844 -2.396 1.00 91.00 114 TYR A C 1
ATOM 887 O O . TYR A 1 114 ? -3.396 3.374 -3.399 1.00 91.00 114 TYR A O 1
ATOM 895 N N . GLY A 1 115 ? -1.687 3.084 -1.953 1.00 90.56 115 GLY A N 1
ATOM 896 C CA . GLY A 1 115 ? -0.677 3.833 -2.685 1.00 90.56 115 GLY A CA 1
ATOM 897 C C . GLY A 1 115 ? 0.484 2.916 -3.033 1.00 90.56 115 GLY A C 1
ATOM 898 O O . GLY A 1 115 ? 0.888 2.099 -2.201 1.00 90.56 115 GLY A O 1
ATOM 899 N N . CYS A 1 116 ? 1.012 3.036 -4.246 1.00 88.12 116 CYS A N 1
ATOM 900 C CA . CYS A 1 116 ? 2.185 2.284 -4.649 1.00 88.12 116 CYS A CA 1
ATOM 901 C C . CYS A 1 116 ? 3.056 3.037 -5.650 1.00 88.12 116 CYS A C 1
ATOM 903 O O . CYS A 1 116 ? 2.555 3.709 -6.555 1.00 88.12 116 CYS A O 1
ATOM 905 N N . GLY A 1 117 ? 4.368 2.883 -5.476 1.00 84.25 117 GLY A N 1
ATOM 906 C CA . GLY A 1 117 ? 5.375 3.434 -6.359 1.00 84.25 117 GLY A CA 1
ATOM 907 C C . GLY A 1 117 ? 5.509 4.932 -6.288 1.00 84.25 117 GLY A C 1
ATOM 908 O O . GLY A 1 117 ? 4.634 5.667 -5.839 1.00 84.25 117 GLY A O 1
ATOM 909 N N . LEU A 1 118 ? 6.658 5.386 -6.748 1.00 82.06 118 LEU A N 1
ATOM 910 C CA . LEU A 1 118 ? 7.006 6.791 -6.773 1.00 82.06 118 LEU A CA 1
ATOM 911 C C . LEU A 1 118 ? 7.048 7.255 -8.213 1.00 82.06 118 LEU A C 1
ATOM 913 O O . LEU A 1 118 ? 7.299 6.464 -9.120 1.00 82.06 118 LEU A O 1
ATOM 917 N N . LEU A 1 119 ? 6.793 8.537 -8.418 1.00 78.56 119 LEU A N 1
ATOM 918 C CA . LEU A 1 119 ? 6.955 9.155 -9.721 1.00 78.56 119 LEU A CA 1
ATOM 919 C C . LEU A 1 119 ? 8.407 9.613 -9.900 1.00 78.56 119 LEU A C 1
ATOM 921 O O . LEU A 1 119 ? 9.002 10.181 -8.983 1.00 78.56 119 LEU A O 1
ATOM 925 N N . ASP A 1 120 ? 8.970 9.380 -11.082 1.00 77.44 120 ASP A N 1
ATOM 926 C CA . ASP A 1 120 ? 10.216 10.009 -11.506 1.00 77.44 120 ASP A CA 1
ATOM 927 C C . ASP A 1 120 ? 9.988 11.494 -11.857 1.00 77.44 120 ASP A C 1
ATOM 929 O O . ASP A 1 120 ? 8.870 12.017 -11.827 1.00 77.44 120 ASP A O 1
ATOM 933 N N . GLU A 1 121 ? 11.058 12.196 -12.230 1.00 78.88 121 GLU A N 1
ATOM 934 C CA . GLU A 1 121 ? 10.994 13.605 -12.648 1.00 78.88 121 GLU A CA 1
ATOM 935 C C . GLU A 1 121 ? 10.142 13.854 -13.910 1.00 78.88 121 GLU A C 1
ATOM 937 O O . GLU A 1 121 ? 9.833 14.999 -14.244 1.00 78.88 121 GLU A O 1
ATOM 942 N N . HIS A 1 122 ? 9.741 12.794 -14.610 1.00 79.00 122 HIS A N 1
ATOM 943 C CA . HIS A 1 122 ? 8.897 12.825 -15.798 1.00 79.00 122 HIS A CA 1
ATOM 944 C C . HIS A 1 122 ? 7.461 12.357 -15.525 1.00 79.00 122 HIS A C 1
ATOM 946 O O . HIS A 1 122 ? 6.680 12.230 -16.472 1.00 79.00 122 HIS A O 1
ATOM 952 N N . GLY A 1 123 ? 7.095 12.120 -14.261 1.00 74.38 123 GLY A N 1
ATOM 953 C CA . GLY A 1 123 ? 5.760 11.661 -13.889 1.00 74.38 123 GLY A CA 1
ATOM 954 C C . GLY A 1 123 ? 5.476 10.220 -14.313 1.00 74.38 123 GLY A C 1
ATOM 955 O O . GLY A 1 123 ? 4.320 9.871 -14.540 1.00 74.38 123 GLY A O 1
ATOM 956 N N . ARG A 1 124 ? 6.509 9.384 -14.447 1.00 75.00 124 ARG A N 1
ATOM 957 C CA . ARG A 1 124 ? 6.383 7.947 -14.720 1.00 75.00 124 ARG A CA 1
ATOM 958 C C . ARG A 1 124 ? 6.684 7.151 -13.466 1.00 75.00 124 ARG A C 1
ATOM 960 O O . ARG A 1 124 ? 7.408 7.621 -12.597 1.00 75.00 124 ARG A O 1
ATOM 967 N N . PHE A 1 125 ? 6.162 5.933 -13.385 1.00 77.38 125 PHE A N 1
ATOM 968 C CA . PHE A 1 125 ? 6.494 5.039 -12.283 1.00 77.38 125 PHE A CA 1
ATOM 969 C C . PHE A 1 125 ? 8.007 4.782 -12.247 1.00 77.38 125 PHE A C 1
ATOM 971 O O . PHE A 1 125 ? 8.615 4.373 -13.239 1.00 77.38 125 PHE A O 1
ATOM 978 N N . TRP A 1 126 ? 8.607 5.049 -11.096 1.00 75.31 126 TRP A N 1
ATOM 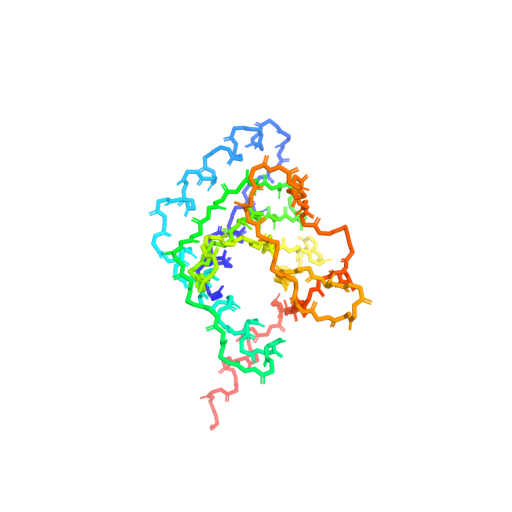979 C CA . TRP A 1 126 ? 10.037 4.979 -10.870 1.00 75.31 126 TRP A CA 1
ATOM 980 C C . TRP A 1 126 ? 10.449 3.615 -10.317 1.00 75.31 126 TRP A C 1
ATOM 982 O O . TRP A 1 126 ? 9.879 3.129 -9.342 1.00 75.31 126 TRP A O 1
ATOM 992 N N . TYR A 1 127 ? 11.493 3.043 -10.917 1.00 68.19 127 TYR A N 1
ATOM 993 C CA . TYR A 1 127 ? 12.186 1.855 -10.424 1.00 68.19 127 TYR A CA 1
ATOM 994 C C . TYR A 1 127 ? 13.573 2.244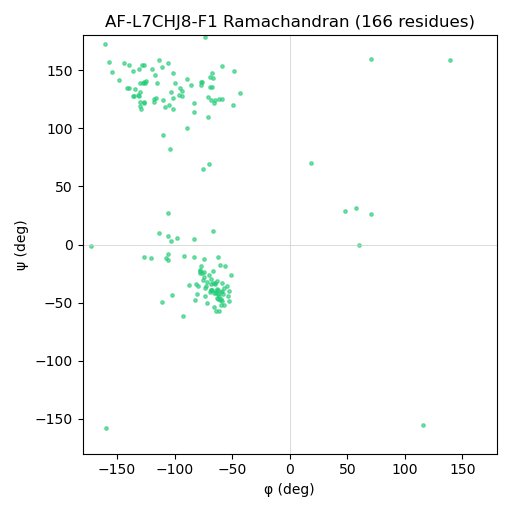 -9.922 1.00 68.19 127 TYR A C 1
ATOM 996 O O . TYR A 1 127 ? 14.516 2.319 -10.725 1.00 68.19 127 TYR A O 1
ATOM 1004 N N . PRO A 1 128 ? 13.749 2.515 -8.619 1.00 60.44 128 PRO A N 1
ATOM 1005 C CA . PRO A 1 128 ? 15.088 2.645 -8.085 1.00 60.44 128 PRO A CA 1
ATOM 1006 C C . PRO A 1 128 ? 15.811 1.310 -8.291 1.00 60.44 128 PRO A C 1
ATOM 1008 O O . PRO A 1 128 ? 15.337 0.243 -7.892 1.00 60.44 128 PRO A O 1
ATOM 1011 N N . ARG A 1 129 ? 16.972 1.351 -8.952 1.00 60.19 129 ARG A N 1
ATOM 1012 C CA . ARG A 1 129 ? 17.894 0.215 -8.917 1.00 60.19 129 ARG A CA 1
ATOM 1013 C C . ARG A 1 129 ? 18.367 0.094 -7.479 1.00 60.19 129 ARG A C 1
ATOM 1015 O O . ARG A 1 129 ? 18.946 1.049 -6.960 1.00 60.19 129 ARG A O 1
ATOM 1022 N N . THR A 1 130 ? 18.195 -1.069 -6.859 1.00 52.19 130 THR A N 1
ATOM 1023 C CA . THR A 1 130 ? 18.867 -1.352 -5.590 1.00 52.19 130 THR A CA 1
ATOM 1024 C C . THR A 1 130 ? 20.339 -1.652 -5.868 1.00 52.19 130 THR A C 1
ATOM 1026 O O . THR A 1 130 ? 20.809 -2.771 -5.667 1.00 52.19 130 THR A O 1
ATOM 1029 N N . ASP A 1 131 ? 21.102 -0.670 -6.353 1.00 43.09 131 ASP A N 1
ATOM 1030 C CA . ASP A 1 131 ? 22.499 -0.645 -5.957 1.00 43.09 131 ASP A CA 1
ATOM 1031 C C . ASP A 1 131 ? 22.537 -0.095 -4.525 1.00 43.09 131 ASP A C 1
ATOM 1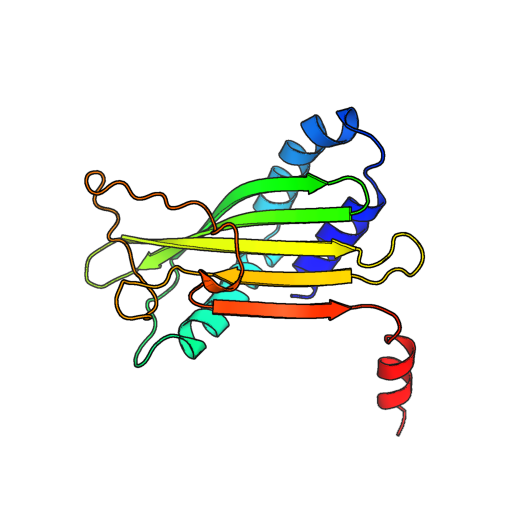033 O O . ASP A 1 131 ? 21.802 0.814 -4.135 1.00 43.09 131 ASP A O 1
ATOM 1037 N N . LYS A 1 132 ? 23.353 -0.705 -3.669 1.00 45.50 132 LYS A N 1
ATOM 1038 C CA . LYS A 1 132 ? 23.467 -0.324 -2.254 1.00 45.50 132 LYS A CA 1
ATOM 1039 C C . LYS A 1 132 ? 24.083 1.079 -2.068 1.00 45.50 132 LYS A C 1
ATOM 1041 O O . LYS A 1 132 ? 24.500 1.409 -0.958 1.00 45.50 132 LYS A O 1
ATOM 1046 N N . HIS A 1 133 ? 24.228 1.875 -3.132 1.00 38.25 133 HIS A N 1
ATOM 1047 C CA . HIS A 1 133 ? 25.061 3.074 -3.185 1.00 38.25 133 HIS A CA 1
ATOM 1048 C C . HIS A 1 133 ? 24.332 4.343 -3.650 1.00 38.25 133 HIS A C 1
ATOM 1050 O O . HIS A 1 133 ? 24.875 5.423 -3.428 1.00 38.25 133 HIS A O 1
ATOM 1056 N N . VAL A 1 134 ? 23.101 4.260 -4.173 1.00 45.59 134 VAL A N 1
ATOM 1057 C CA . VAL A 1 134 ? 22.273 5.446 -4.494 1.00 45.59 134 VAL A CA 1
ATOM 1058 C C . VAL A 1 134 ? 21.113 5.672 -3.504 1.00 45.59 134 VAL A C 1
ATOM 1060 O O . VAL A 1 134 ? 20.533 6.752 -3.469 1.00 45.59 134 VAL A O 1
ATOM 1063 N N . GLY A 1 135 ? 20.860 4.729 -2.588 1.00 42.09 135 GLY A N 1
ATOM 1064 C CA . GLY A 1 135 ? 20.412 5.045 -1.222 1.00 42.09 135 GLY A CA 1
ATOM 1065 C C . GLY A 1 135 ? 19.128 5.865 -1.052 1.00 42.09 135 GLY A C 1
ATOM 1066 O O . GLY A 1 135 ? 19.021 6.590 -0.065 1.00 42.09 135 GLY A O 1
ATOM 1067 N N . ARG A 1 136 ? 18.146 5.754 -1.946 1.00 50.16 136 ARG A N 1
ATOM 1068 C CA . ARG A 1 136 ? 16.796 6.254 -1.666 1.00 50.16 136 ARG A CA 1
ATOM 1069 C C . ARG A 1 136 ? 15.863 5.102 -1.343 1.00 50.16 136 ARG A C 1
ATOM 1071 O O . ARG A 1 136 ? 15.115 4.615 -2.179 1.00 50.16 136 ARG A O 1
ATOM 1078 N N . TYR A 1 137 ? 15.945 4.692 -0.081 1.00 53.38 137 TYR A N 1
ATOM 1079 C CA . TYR A 1 137 ? 14.855 4.028 0.626 1.00 53.38 137 TYR A CA 1
ATOM 1080 C C . TYR A 1 137 ? 13.768 5.079 0.870 1.00 53.38 137 TYR A C 1
ATOM 1082 O O . TYR A 1 137 ? 13.622 5.592 1.981 1.00 53.38 137 TYR A O 1
ATOM 1090 N N . ASP A 1 138 ? 13.111 5.522 -0.197 1.00 63.22 138 ASP A N 1
ATOM 1091 C CA . ASP A 1 138 ? 12.110 6.569 -0.078 1.00 63.22 138 ASP A CA 1
ATOM 1092 C C . ASP A 1 138 ? 10.894 5.964 0.632 1.00 63.22 138 ASP A C 1
ATOM 1094 O O . ASP A 1 138 ? 10.196 5.094 0.111 1.00 63.22 138 ASP A O 1
ATOM 1098 N N . MET A 1 139 ? 10.691 6.405 1.876 1.00 66.88 139 MET A N 1
ATOM 1099 C CA . MET A 1 139 ? 9.489 6.125 2.654 1.00 66.88 139 MET A CA 1
ATOM 1100 C C . MET A 1 139 ? 8.247 6.426 1.805 1.00 66.88 139 MET A C 1
ATOM 1102 O O . MET A 1 139 ? 8.282 7.365 1.001 1.00 66.88 139 MET A O 1
ATOM 1106 N N . PRO A 1 140 ? 7.127 5.712 2.022 1.00 74.88 140 PRO A N 1
ATOM 1107 C CA . PRO A 1 140 ? 5.851 6.080 1.428 1.00 74.88 140 PRO A CA 1
ATOM 1108 C C . PRO A 1 140 ? 5.610 7.592 1.520 1.00 74.88 140 PRO A C 1
ATOM 1110 O O . PRO A 1 140 ? 5.755 8.152 2.620 1.00 74.88 140 PRO A O 1
ATOM 1113 N N . PRO A 1 141 ? 5.239 8.257 0.417 1.00 80.50 141 PRO A N 1
ATOM 1114 C CA . PRO A 1 141 ? 5.063 9.692 0.420 1.00 80.50 141 PRO A CA 1
ATOM 1115 C C . PRO A 1 141 ? 4.016 10.131 1.443 1.00 80.50 141 PRO A C 1
ATOM 1117 O O . PRO A 1 141 ? 3.107 9.387 1.833 1.00 80.50 141 PRO A O 1
ATOM 1120 N N . ALA A 1 142 ? 4.166 11.373 1.900 1.00 77.94 142 ALA A N 1
ATOM 1121 C CA . ALA A 1 142 ? 3.270 11.959 2.889 1.00 77.94 142 ALA A CA 1
ATOM 1122 C C . ALA A 1 142 ? 1.906 12.335 2.290 1.00 77.94 142 ALA A C 1
ATOM 1124 O O . ALA A 1 142 ? 0.925 12.429 3.027 1.00 77.94 142 ALA A O 1
ATOM 1125 N N . SER A 1 143 ? 1.840 12.556 0.974 1.00 82.00 143 SER A N 1
ATOM 1126 C CA . SER A 1 143 ? 0.636 12.988 0.266 1.00 82.00 143 SER A CA 1
ATOM 1127 C C . SER A 1 143 ? 0.295 12.081 -0.916 1.00 82.00 143 SER A C 1
ATOM 1129 O O . SER A 1 143 ? 1.148 11.404 -1.489 1.00 82.00 143 SER A O 1
ATOM 1131 N N . ASN A 1 144 ? -0.993 12.052 -1.269 1.00 84.62 144 ASN A N 1
ATOM 1132 C CA . ASN A 1 144 ? -1.523 11.093 -2.238 1.00 84.62 144 ASN A CA 1
ATOM 1133 C C . ASN A 1 144 ? -1.059 11.351 -3.683 1.00 84.62 144 ASN A C 1
ATOM 1135 O O . ASN A 1 144 ? -1.011 10.427 -4.484 1.00 84.62 144 ASN A O 1
ATOM 1139 N N . ASP A 1 145 ? -0.732 12.600 -4.008 1.00 81.50 145 ASP A N 1
ATOM 1140 C CA . ASP A 1 145 ? -0.291 13.078 -5.325 1.00 81.50 145 ASP A CA 1
ATOM 1141 C C . ASP A 1 145 ? 1.149 12.685 -5.679 1.00 81.50 145 ASP A C 1
ATOM 1143 O O . ASP A 1 145 ? 1.563 12.819 -6.827 1.00 81.50 145 ASP A O 1
ATOM 1147 N N . GLN A 1 146 ? 1.908 12.199 -4.701 1.00 82.94 146 GLN A N 1
ATOM 1148 C CA . GLN A 1 146 ? 3.289 11.756 -4.881 1.00 82.94 146 GLN A CA 1
ATOM 1149 C C . GLN A 1 146 ? 3.397 10.258 -5.194 1.00 82.94 146 GLN A C 1
ATOM 1151 O O . GLN A 1 146 ? 4.480 9.781 -5.538 1.00 82.94 146 GLN A O 1
ATOM 1156 N N . TRP A 1 147 ? 2.297 9.510 -5.075 1.00 87.62 147 TRP A N 1
ATOM 1157 C CA . TRP A 1 147 ? 2.260 8.119 -5.502 1.00 87.62 147 TRP A CA 1
ATOM 1158 C C . TRP A 1 147 ? 2.154 8.025 -7.020 1.00 87.62 147 TRP A C 1
ATOM 1160 O O . TRP A 1 147 ? 1.371 8.742 -7.643 1.00 87.62 147 TRP A O 1
ATOM 1170 N N . ALA A 1 148 ? 2.874 7.072 -7.605 1.00 86.38 148 ALA A N 1
ATOM 1171 C CA . ALA A 1 148 ? 2.691 6.726 -9.008 1.00 86.38 148 ALA A CA 1
ATOM 1172 C C . ALA A 1 148 ? 1.327 6.091 -9.270 1.00 86.38 148 ALA A C 1
ATOM 1174 O O . ALA A 1 148 ? 0.729 6.296 -10.324 1.00 86.38 148 ALA A O 1
ATOM 1175 N N . TYR A 1 149 ? 0.827 5.345 -8.291 1.00 88.31 149 TYR A N 1
ATOM 1176 C CA . TYR A 1 149 ? -0.524 4.830 -8.280 1.00 88.31 149 TYR A CA 1
ATOM 1177 C C . TYR A 1 149 ? -1.171 5.103 -6.931 1.00 88.31 149 TYR A C 1
ATOM 1179 O O . TYR A 1 149 ? -0.632 4.736 -5.888 1.00 88.31 149 TYR A O 1
ATOM 1187 N N . PHE A 1 150 ? -2.363 5.691 -6.949 1.00 90.38 150 PHE A N 1
ATOM 1188 C CA . PHE A 1 150 ? -3.177 5.847 -5.756 1.00 90.38 150 PHE A CA 1
ATOM 1189 C C . PHE A 1 150 ? -4.627 5.490 -6.051 1.00 90.38 150 PHE A C 1
ATOM 1191 O O . PHE A 1 150 ? -5.255 6.042 -6.957 1.00 90.38 150 PHE A O 1
ATOM 1198 N N . GLN A 1 151 ? -5.185 4.606 -5.234 1.00 90.06 151 GLN A N 1
ATOM 1199 C CA . GLN A 1 151 ? -6.593 4.263 -5.261 1.00 90.06 151 GLN A CA 1
ATOM 1200 C C . GLN A 1 151 ? -7.192 4.414 -3.869 1.00 90.06 151 GLN A C 1
ATOM 1202 O O . GLN A 1 151 ? -6.610 4.014 -2.864 1.00 90.06 151 GLN A O 1
ATOM 1207 N N . SER A 1 152 ? -8.405 4.956 -3.816 1.00 90.00 152 SER A N 1
ATOM 1208 C CA . SER A 1 152 ? -9.189 5.039 -2.592 1.00 90.00 152 SER A CA 1
ATOM 1209 C C . SER A 1 152 ? -10.591 4.505 -2.832 1.00 90.00 152 SER A C 1
ATOM 1211 O O . SER A 1 152 ? -11.202 4.763 -3.872 1.00 90.00 152 SER A O 1
ATOM 1213 N N . LYS A 1 153 ? -11.112 3.757 -1.863 1.00 87.44 153 LYS A N 1
ATOM 1214 C CA . LYS A 1 153 ? -12.470 3.228 -1.887 1.00 87.44 153 LYS A CA 1
ATOM 1215 C C . LYS A 1 153 ? -13.106 3.322 -0.510 1.00 87.44 153 LYS A C 1
ATOM 1217 O O . LYS A 1 153 ? -12.512 2.951 0.495 1.00 87.44 153 LYS A O 1
ATOM 1222 N N . ARG A 1 154 ? -14.351 3.790 -0.474 1.00 86.81 154 ARG A N 1
ATOM 1223 C CA . ARG A 1 154 ? -15.166 3.839 0.743 1.00 86.81 154 ARG A CA 1
ATOM 1224 C C . ARG A 1 154 ? -15.961 2.549 0.928 1.00 86.81 154 ARG A C 1
ATOM 1226 O O . ARG A 1 154 ? -16.468 1.975 -0.035 1.00 86.81 154 ARG A O 1
ATOM 1233 N N . TYR A 1 155 ? -16.069 2.130 2.178 1.00 78.88 155 TYR A N 1
ATOM 1234 C CA . TYR A 1 155 ? -16.785 0.965 2.673 1.00 78.88 155 TYR A CA 1
ATOM 1235 C C . TYR A 1 155 ? -17.652 1.412 3.849 1.00 78.88 155 TYR A C 1
ATOM 1237 O O . TYR A 1 155 ? -17.152 2.047 4.763 1.00 78.88 155 TYR A O 1
ATOM 1245 N N . GLY A 1 156 ? -18.944 1.107 3.849 1.00 74.94 156 GLY A N 1
ATOM 1246 C CA . GLY A 1 156 ? -19.872 1.609 4.869 1.00 74.94 156 GLY A CA 1
ATOM 1247 C C . GLY A 1 156 ? -21.202 2.008 4.245 1.00 74.94 156 GLY A C 1
ATOM 1248 O O . GLY A 1 156 ? -21.269 2.148 3.028 1.00 74.94 156 GLY A O 1
ATOM 1249 N N . HIS A 1 157 ? -22.258 2.058 5.068 1.00 58.88 157 HIS A N 1
ATOM 1250 C CA . HIS A 1 157 ? -23.677 2.165 4.683 1.00 58.88 157 HIS A CA 1
ATOM 1251 C C . HIS A 1 157 ? -23.990 1.792 3.221 1.00 58.88 157 HIS A C 1
ATOM 1253 O O . HIS A 1 157 ? -24.327 2.630 2.394 1.00 58.88 157 HIS A O 1
ATOM 1259 N N . GLY A 1 158 ? -23.872 0.491 2.929 1.00 45.59 158 GLY A N 1
ATOM 1260 C CA . GLY A 1 158 ? -24.110 -0.049 1.588 1.00 45.59 158 GLY A CA 1
ATOM 1261 C C . GLY A 1 158 ? -24.097 -1.575 1.454 1.00 45.59 158 GLY A C 1
ATOM 1262 O O . GLY A 1 158 ? -24.380 -2.077 0.374 1.00 45.59 158 GLY A O 1
ATOM 1263 N N . LEU A 1 159 ? -23.859 -2.361 2.517 1.00 44.09 159 LEU A N 1
ATOM 1264 C CA . LEU A 1 159 ? -24.134 -3.811 2.458 1.00 44.09 159 LEU A CA 1
ATOM 1265 C C . LEU A 1 159 ? -25.635 -4.078 2.256 1.00 44.09 159 LEU A C 1
ATOM 1267 O O . LEU A 1 159 ? -26.009 -5.017 1.562 1.00 44.09 159 LEU A O 1
ATOM 1271 N N . SER A 1 160 ? -26.502 -3.201 2.770 1.00 43.75 160 SER A N 1
ATOM 1272 C CA . SER A 1 160 ? -27.939 -3.210 2.484 1.00 43.75 160 SER A CA 1
ATOM 1273 C C . SER A 1 160 ? -28.275 -2.836 1.034 1.00 43.75 160 SER A C 1
ATOM 1275 O O . SER A 1 160 ? -29.265 -3.341 0.510 1.00 43.75 160 SER A O 1
ATOM 1277 N N . GLU A 1 161 ? -27.473 -2.007 0.361 1.00 43.75 161 GLU A N 1
ATOM 1278 C CA . GLU A 1 161 ? -27.646 -1.699 -1.069 1.00 43.75 161 GLU A CA 1
ATOM 1279 C C . GLU A 1 161 ? -27.084 -2.806 -1.967 1.00 43.75 161 GLU A C 1
ATOM 1281 O O . GLU A 1 161 ? -27.711 -3.162 -2.961 1.00 43.75 161 GLU A O 1
ATOM 1286 N N . PHE A 1 162 ? -25.978 -3.441 -1.574 1.00 40.28 162 PHE A N 1
ATOM 1287 C CA . PHE A 1 162 ? -25.404 -4.578 -2.295 1.00 40.28 162 PHE A CA 1
ATOM 1288 C C . PHE A 1 162 ? -26.299 -5.829 -2.209 1.00 40.28 162 PHE A C 1
ATOM 1290 O O . PHE A 1 162 ? -26.513 -6.508 -3.210 1.00 40.28 162 PHE A O 1
ATOM 1297 N N . VAL A 1 163 ? -26.912 -6.092 -1.045 1.00 44.12 163 VAL A N 1
ATOM 1298 C CA . VAL A 1 163 ? -27.872 -7.200 -0.860 1.00 44.12 163 VAL A CA 1
ATOM 1299 C C . VAL A 1 163 ? -29.218 -6.921 -1.554 1.00 44.12 163 VAL A C 1
ATOM 1301 O O . VAL A 1 163 ? -29.844 -7.847 -2.069 1.00 44.12 163 VAL A O 1
ATOM 1304 N N . ARG A 1 164 ? -29.659 -5.656 -1.648 1.00 42.41 164 ARG A N 1
ATOM 1305 C CA . ARG A 1 164 ? -30.871 -5.276 -2.410 1.00 42.41 164 ARG A CA 1
ATOM 1306 C C . ARG A 1 164 ? -30.650 -5.209 -3.925 1.00 42.41 164 ARG A C 1
ATOM 1308 O O . ARG A 1 164 ? -31.614 -5.336 -4.674 1.00 42.41 164 ARG A O 1
ATOM 1315 N N . GLY A 1 165 ? -29.412 -5.025 -4.380 1.00 35.31 165 GLY A N 1
ATOM 1316 C CA . GLY A 1 165 ? -29.052 -5.000 -5.799 1.00 35.31 165 GLY A CA 1
ATOM 1317 C C . GLY A 1 165 ? -28.982 -6.379 -6.462 1.00 35.31 165 GLY A C 1
ATOM 1318 O O . GLY A 1 165 ? -29.072 -6.455 -7.681 1.00 35.31 165 GLY A O 1
ATOM 1319 N N . GLN A 1 166 ? -28.866 -7.463 -5.684 1.00 36.53 166 GLN A N 1
ATOM 1320 C CA . GLN A 1 166 ? -28.845 -8.844 -6.199 1.00 36.53 166 GLN A CA 1
ATOM 1321 C C . GLN A 1 166 ? -30.202 -9.568 -6.133 1.00 36.53 166 GLN A C 1
ATOM 1323 O O . GLN A 1 166 ? -30.289 -10.751 -6.443 1.00 36.53 166 GLN A O 1
ATOM 1328 N N . THR A 1 167 ? -31.272 -8.872 -5.736 1.00 40.00 167 THR A N 1
ATOM 1329 C CA . THR A 1 167 ? -32.649 -9.405 -5.710 1.00 40.00 167 THR A CA 1
ATOM 1330 C C . THR A 1 167 ? -33.535 -8.854 -6.835 1.00 40.00 167 THR A C 1
ATOM 1332 O O . THR A 1 167 ? -34.757 -8.797 -6.691 1.00 40.00 167 THR A O 1
ATOM 1335 N N . ARG A 1 168 ? -32.947 -8.465 -7.973 1.00 35.53 168 ARG A N 1
ATOM 1336 C CA . ARG A 1 168 ? -33.692 -8.184 -9.208 1.00 35.53 168 ARG A CA 1
ATOM 1337 C C . ARG A 1 168 ? -33.173 -9.003 -10.373 1.00 35.53 168 ARG A C 1
ATOM 1339 O O . ARG A 1 168 ? -31.937 -9.052 -10.530 1.00 35.53 168 ARG A O 1
#

Solvent-accessible surface area (backbone atoms only — not comparable to full-atom values): 9562 Å² total; per-residue (Å²): 99,70,57,57,51,60,57,52,50,58,52,39,71,65,44,84,52,75,72,60,42,68,62,38,38,60,50,49,50,52,56,48,74,71,30,69,60,42,55,54,36,54,51,53,55,42,52,54,43,38,64,73,57,43,98,60,88,65,68,50,76,71,53,72,45,83,74,48,62,52,77,42,75,54,39,30,39,34,42,33,28,38,40,32,30,51,46,102,90,42,58,28,52,34,40,28,38,43,32,43,30,47,77,44,92,85,63,76,25,33,38,37,37,40,37,36,33,37,48,40,102,81,72,41,67,42,72,54,67,69,51,96,79,75,75,74,85,63,67,71,66,95,50,73,86,54,33,47,29,68,50,76,48,79,46,50,94,40,69,71,54,56,60,59,63,71,74,113

Radius of gyration: 17.2 Å; Cα contacts (8 Å, |Δi|>4): 278; chains: 1; bounding box: 59×30×47 Å

Secondary structure (DSSP, 8-state):
-HHHHHHHHHHHHH--SHHHHHHHHHHHHHHHHS-HHHHHHHHHHHHHHHHHH-SSPPPEEEEEEEEEEEEETTTEEEEEEEEEEEETTEEEEEEEEEEEEEEETTTTEEEEEEEEEEE-TTSSEE--B--TTT-------SSGGGEEEEEEEEESS-HHHHHHHT--

Organism: NCBI:txid993516